Protein AF-A0A2G9UJK0-F1 (afdb_monomer)

Radius of gyration: 15.96 Å; Cα contacts (8 Å, |Δi|>4): 102; chains: 1; bounding box: 47×29×35 Å

InterPro domains:
  IPR036691 Endonuclease/exonuclease/phosphatase superfamily [G3DSA:3.60.10.10] (16-93)

Solvent-accessible surface area (backbone atoms only — not comparable to full-atom values): 6547 Å² total; per-residue (Å²): 135,84,76,79,74,55,67,73,30,66,44,39,78,85,48,83,69,45,74,63,82,54,66,70,59,54,50,40,46,75,72,58,38,41,51,40,53,47,70,78,40,52,50,35,77,84,48,70,67,65,68,43,64,66,93,60,58,45,44,74,94,51,74,56,74,49,72,56,76,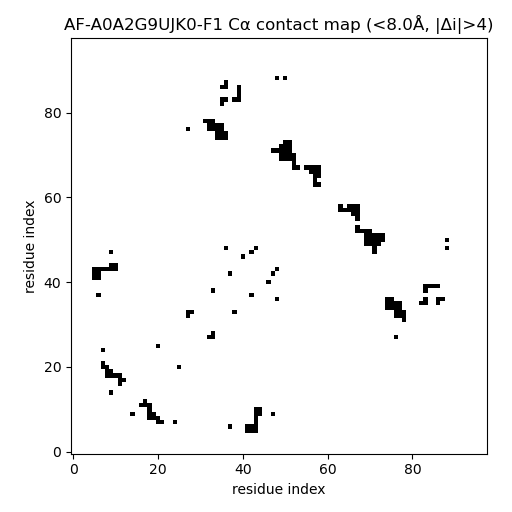72,37,63,82,76,82,57,70,48,74,75,91,77,74,73,88,78,71,80,85,87,73,97,70,81,84,73,86,130

Structure (mmCIF, N/CA/C/O backbone):
data_AF-A0A2G9UJK0-F1
#
_entry.id   AF-A0A2G9UJK0-F1
#
loop_
_atom_site.group_PDB
_atom_site.id
_atom_site.type_symbol
_atom_site.label_atom_id
_atom_site.label_alt_id
_atom_site.label_comp_id
_atom_site.label_asym_id
_atom_site.label_entity_id
_atom_site.label_seq_id
_atom_site.pdbx_PDB_ins_code
_atom_site.Cartn_x
_atom_site.Cartn_y
_atom_site.Cartn_z
_atom_site.occupancy
_atom_site.B_iso_or_equiv
_atom_site.auth_seq_id
_atom_site.auth_comp_id
_atom_site.auth_asym_id
_atom_site.auth_atom_id
_atom_site.pdbx_PDB_model_num
ATOM 1 N N . MET A 1 1 ? -21.692 2.903 -6.239 1.00 30.33 1 MET A N 1
ATOM 2 C CA . MET A 1 1 ? -21.104 2.119 -5.131 1.00 30.33 1 MET A CA 1
ATOM 3 C C . MET A 1 1 ? -19.628 1.931 -5.446 1.00 30.33 1 MET A C 1
ATOM 5 O O . MET A 1 1 ? -19.311 1.207 -6.377 1.00 30.33 1 MET A O 1
ATOM 9 N N . HIS A 1 2 ? -18.741 2.679 -4.785 1.00 26.62 2 HIS A N 1
ATOM 10 C CA . HIS A 1 2 ? -17.298 2.602 -5.033 1.00 26.62 2 HIS A CA 1
ATOM 11 C C . HIS A 1 2 ? -16.748 1.346 -4.348 1.00 26.62 2 HIS A C 1
ATOM 13 O O . HIS A 1 2 ? -16.796 1.239 -3.125 1.00 26.62 2 HIS A O 1
ATOM 19 N N . SER A 1 3 ? -16.300 0.377 -5.149 1.00 31.03 3 SER A N 1
ATOM 20 C CA . SER A 1 3 ? -15.739 -0.890 -4.674 1.00 31.03 3 SER A CA 1
ATOM 21 C C . SER A 1 3 ? -14.499 -0.621 -3.822 1.00 31.03 3 SER A C 1
ATOM 23 O O . SER A 1 3 ? -13.510 -0.080 -4.310 1.00 31.03 3 SER A O 1
ATOM 25 N N . LEU A 1 4 ? -14.548 -1.001 -2.546 1.00 38.31 4 LEU A N 1
ATOM 26 C CA . LEU A 1 4 ? -13.472 -0.808 -1.565 1.00 38.31 4 LEU A CA 1
ATOM 27 C C . LEU A 1 4 ? -12.263 -1.740 -1.794 1.00 38.31 4 LEU A C 1
ATOM 29 O O . LEU A 1 4 ? -11.314 -1.719 -1.018 1.00 38.31 4 LEU A O 1
ATOM 33 N N . THR A 1 5 ? -12.276 -2.535 -2.864 1.00 42.31 5 THR A N 1
ATOM 34 C CA . THR A 1 5 ? -11.303 -3.599 -3.154 1.00 42.31 5 THR A CA 1
ATOM 35 C C . THR A 1 5 ? -9.945 -3.111 -3.669 1.00 42.31 5 THR A C 1
ATOM 37 O O . THR A 1 5 ? -9.019 -3.905 -3.771 1.00 42.31 5 THR A O 1
ATOM 40 N N . ASN A 1 6 ? -9.784 -1.820 -3.975 1.00 45.88 6 ASN A N 1
ATOM 41 C CA . ASN A 1 6 ? -8.551 -1.293 -4.579 1.00 45.88 6 ASN A CA 1
ATOM 42 C C . ASN A 1 6 ? -7.470 -0.839 -3.584 1.00 45.88 6 ASN A C 1
ATOM 44 O O . ASN A 1 6 ? -6.453 -0.304 -4.008 1.00 45.88 6 ASN A O 1
ATOM 48 N N . ARG A 1 7 ? -7.655 -1.022 -2.272 1.00 49.72 7 ARG A N 1
ATOM 49 C CA . ARG A 1 7 ? -6.709 -0.485 -1.275 1.00 49.72 7 ARG A CA 1
ATOM 50 C C . ARG A 1 7 ? -5.465 -1.355 -1.046 1.00 49.72 7 ARG A C 1
ATOM 52 O O . ARG A 1 7 ? -4.426 -0.831 -0.652 1.00 49.72 7 ARG A O 1
ATOM 59 N N . PHE A 1 8 ? -5.535 -2.653 -1.341 1.00 48.34 8 PHE A N 1
ATOM 60 C CA . PHE A 1 8 ? -4.462 -3.609 -1.017 1.00 48.34 8 PHE A CA 1
ATOM 61 C C . PHE A 1 8 ? -3.880 -4.344 -2.225 1.00 48.34 8 PHE A C 1
ATOM 63 O O . PHE A 1 8 ? -2.872 -5.033 -2.087 1.00 48.34 8 PHE A O 1
ATOM 70 N N . ALA A 1 9 ? -4.474 -4.177 -3.405 1.00 50.44 9 ALA A N 1
ATOM 71 C CA . ALA A 1 9 ? -3.949 -4.750 -4.632 1.00 50.44 9 ALA A CA 1
ATOM 72 C C . ALA A 1 9 ? -2.876 -3.822 -5.214 1.00 50.44 9 ALA A C 1
ATOM 74 O O . ALA A 1 9 ? -3.131 -2.637 -5.432 1.00 50.44 9 ALA A O 1
ATOM 75 N N . CYS A 1 10 ? -1.692 -4.371 -5.501 1.00 54.28 10 CYS A N 1
ATOM 76 C CA . CYS A 1 10 ? -0.765 -3.752 -6.445 1.00 54.28 10 CYS A CA 1
ATOM 77 C C . CYS A 1 10 ? -1.524 -3.436 -7.746 1.00 54.28 10 CYS A C 1
ATOM 79 O O . CYS A 1 10 ? -2.459 -4.159 -8.112 1.00 54.28 10 CYS A O 1
ATOM 81 N N . ALA A 1 11 ? -1.182 -2.331 -8.411 1.00 58.75 11 ALA A N 1
ATOM 82 C CA . ALA A 1 11 ? -1.879 -1.909 -9.614 1.00 58.75 11 ALA A CA 1
ATOM 83 C C . ALA A 1 11 ? -1.887 -3.066 -10.626 1.00 58.75 11 ALA A C 1
ATOM 85 O O . ALA A 1 11 ? -0.844 -3.527 -11.074 1.00 58.75 11 ALA A O 1
ATOM 86 N N . ARG A 1 12 ? -3.086 -3.555 -10.975 1.00 58.00 12 ARG A N 1
ATOM 87 C CA . ARG A 1 12 ? -3.308 -4.764 -11.793 1.00 58.00 12 ARG A CA 1
ATOM 88 C C . ARG A 1 12 ? -2.417 -4.824 -13.047 1.00 58.00 12 ARG A C 1
ATOM 90 O O . ARG A 1 12 ? -2.010 -5.908 -13.453 1.00 58.00 12 ARG A O 1
ATOM 97 N N . ARG A 1 13 ? -2.130 -3.675 -13.666 1.00 60.69 13 ARG A N 1
ATOM 98 C CA . ARG A 1 13 ? -1.294 -3.575 -14.874 1.00 60.69 13 ARG A CA 1
ATOM 99 C C . ARG A 1 13 ? 0.173 -3.920 -14.622 1.00 60.69 13 ARG A C 1
ATOM 101 O O . ARG A 1 13 ? 0.777 -4.561 -15.473 1.00 60.69 13 ARG A O 1
ATOM 108 N N . ASP A 1 14 ? 0.693 -3.580 -13.451 1.00 63.41 14 ASP A N 1
ATOM 109 C CA . ASP A 1 14 ? 2.106 -3.752 -13.102 1.00 63.41 14 ASP A CA 1
ATOM 110 C C . ASP A 1 14 ? 2.406 -5.182 -12.616 1.00 63.41 14 ASP A C 1
ATOM 112 O O . ASP A 1 14 ? 3.554 -5.601 -12.558 1.00 63.41 14 ASP A O 1
ATOM 116 N N . HIS A 1 15 ? 1.359 -5.969 -12.341 1.00 66.44 15 HIS A N 1
ATOM 117 C CA . HIS A 1 15 ? 1.423 -7.390 -11.976 1.00 66.44 15 HIS A CA 1
ATOM 118 C C . HIS A 1 15 ? 0.863 -8.308 -13.077 1.00 66.44 15 HIS A C 1
ATOM 120 O O . HIS A 1 15 ? 0.223 -9.322 -12.799 1.00 66.44 15 HIS A O 1
ATOM 126 N N . GLY A 1 16 ? 1.029 -7.950 -14.354 1.00 64.50 16 GLY A N 1
ATOM 127 C CA . GLY A 1 16 ? 0.648 -8.829 -15.470 1.00 64.50 16 GLY A CA 1
ATOM 128 C C . GLY A 1 16 ? -0.846 -9.187 -15.520 1.00 64.50 16 GLY A C 1
ATOM 129 O O . GLY A 1 16 ? -1.207 -10.258 -16.000 1.00 64.50 16 GLY A O 1
ATOM 130 N N . ASN A 1 17 ? -1.716 -8.303 -15.024 1.00 68.12 17 ASN A N 1
ATOM 131 C CA . ASN A 1 17 ? -3.160 -8.485 -14.818 1.00 68.12 17 ASN A CA 1
ATOM 132 C C . ASN A 1 17 ? -3.591 -9.329 -13.611 1.00 68.12 17 ASN A C 1
ATOM 134 O O . ASN A 1 17 ? -4.783 -9.616 -13.464 1.00 68.12 17 ASN A O 1
ATOM 138 N N . TRP A 1 18 ? -2.671 -9.659 -12.709 1.00 63.94 18 TRP A N 1
ATOM 139 C CA . TRP A 1 18 ? -2.975 -10.406 -11.495 1.00 63.94 18 TRP A CA 1
ATOM 140 C C . TRP A 1 18 ? -3.345 -9.450 -10.361 1.00 63.94 18 TRP A C 1
ATOM 142 O O . TRP A 1 18 ? -2.753 -8.385 -10.194 1.00 63.94 18 TRP A O 1
ATOM 152 N N . MET A 1 19 ? -4.345 -9.836 -9.570 1.00 70.56 19 MET A N 1
ATOM 153 C CA . MET A 1 19 ? -4.639 -9.208 -8.284 1.00 70.56 19 MET A CA 1
ATOM 154 C C . MET A 1 19 ? -4.402 -10.247 -7.200 1.00 70.56 19 MET A C 1
ATOM 156 O O . MET A 1 19 ? -5.013 -11.314 -7.223 1.00 70.56 19 MET A O 1
ATOM 160 N N . VAL A 1 20 ? -3.511 -9.928 -6.269 1.00 73.31 20 VAL A N 1
ATOM 161 C CA . VAL A 1 20 ? -3.181 -10.795 -5.140 1.00 73.31 20 VAL A CA 1
ATOM 162 C C . VAL A 1 20 ? -3.837 -10.221 -3.893 1.00 73.31 20 VAL A C 1
ATOM 164 O O . VAL A 1 20 ? -3.592 -9.072 -3.530 1.00 73.31 20 VAL A O 1
ATOM 167 N N . GLU A 1 21 ? -4.683 -11.020 -3.246 1.00 78.19 21 GLU A N 1
ATOM 168 C CA . GLU A 1 21 ? -5.178 -10.714 -1.907 1.00 78.19 21 GLU A CA 1
ATOM 169 C C . GLU A 1 21 ? -4.207 -11.284 -0.876 1.00 78.19 21 GLU A C 1
ATOM 171 O O . GLU A 1 21 ? -4.071 -12.500 -0.742 1.00 78.19 21 GLU A O 1
ATOM 176 N N . TRP A 1 22 ? -3.545 -10.410 -0.125 1.00 81.75 22 TRP A N 1
ATOM 177 C CA . TRP A 1 22 ? -2.630 -10.828 0.929 1.00 81.75 22 TRP A CA 1
ATOM 178 C C . TRP A 1 22 ? -3.419 -11.242 2.185 1.00 81.75 22 TRP A C 1
ATOM 180 O O . TRP A 1 22 ? -4.125 -10.410 2.763 1.00 81.75 22 TRP A O 1
ATOM 190 N N . PRO A 1 23 ? -3.315 -12.500 2.665 1.00 85.81 23 PRO A N 1
ATOM 191 C CA . PRO A 1 23 ? -4.120 -12.969 3.795 1.00 85.81 23 PRO A CA 1
ATOM 192 C C . PRO A 1 23 ? -3.920 -12.139 5.067 1.00 85.81 23 PRO A C 1
ATOM 194 O O . PRO A 1 23 ? -4.886 -11.836 5.762 1.00 85.81 23 PRO A O 1
ATOM 197 N N . ALA A 1 24 ? -2.683 -11.715 5.344 1.00 84.69 24 ALA A N 1
ATOM 198 C CA . ALA A 1 24 ? -2.358 -10.907 6.517 1.00 84.69 24 ALA A CA 1
ATOM 199 C C . ALA A 1 24 ? -3.066 -9.542 6.504 1.00 84.69 24 ALA A C 1
ATOM 201 O O . ALA A 1 24 ? -3.647 -9.142 7.513 1.00 84.69 24 ALA A O 1
ATOM 202 N N . THR A 1 25 ? -3.082 -8.849 5.359 1.00 84.88 25 THR A N 1
ATOM 203 C CA . THR A 1 25 ? -3.757 -7.547 5.246 1.00 84.88 25 THR A CA 1
ATOM 204 C C . THR A 1 25 ? -5.272 -7.709 5.319 1.00 84.88 25 THR A C 1
ATOM 206 O O . THR A 1 25 ? -5.938 -6.934 5.997 1.00 84.88 25 THR A O 1
ATOM 209 N N . LYS A 1 26 ? -5.816 -8.770 4.709 1.00 87.00 26 LYS A N 1
ATOM 210 C CA . LYS A 1 26 ? -7.247 -9.102 4.771 1.00 87.00 26 LYS A CA 1
ATOM 211 C C . LYS A 1 26 ? -7.710 -9.387 6.202 1.00 87.00 26 LYS A C 1
ATOM 213 O O . LYS A 1 26 ? -8.780 -8.942 6.615 1.00 87.00 26 LYS A O 1
ATOM 218 N N . ILE A 1 27 ? -6.893 -10.101 6.977 1.00 91.12 27 ILE A N 1
ATOM 219 C CA . ILE A 1 27 ? -7.154 -10.344 8.399 1.00 91.12 27 ILE A CA 1
ATOM 220 C C . ILE A 1 27 ? -7.111 -9.024 9.177 1.00 91.12 27 ILE A C 1
ATOM 222 O O . ILE A 1 27 ? -8.039 -8.758 9.941 1.00 91.12 27 ILE A O 1
ATOM 226 N N . ALA A 1 28 ? -6.104 -8.174 8.949 1.00 89.06 28 ALA A N 1
ATOM 227 C CA . ALA A 1 28 ? -6.004 -6.870 9.607 1.00 89.06 28 ALA A CA 1
ATOM 228 C C . ALA A 1 28 ? -7.248 -6.000 9.345 1.00 89.06 28 ALA A C 1
ATOM 230 O O . ALA A 1 28 ? -7.868 -5.506 10.291 1.00 89.06 28 ALA A O 1
ATOM 231 N N . GLU A 1 29 ? -7.687 -5.898 8.088 1.00 86.81 29 GLU A N 1
ATOM 232 C CA . GLU A 1 29 ? -8.930 -5.205 7.732 1.00 86.81 29 GLU A CA 1
ATOM 233 C C . GLU A 1 29 ? -10.149 -5.798 8.445 1.00 86.81 29 GLU A C 1
ATOM 235 O O . GLU A 1 29 ? -10.956 -5.058 9.009 1.00 86.81 29 GLU A O 1
ATOM 240 N N . SER A 1 30 ? -10.275 -7.131 8.478 1.00 90.38 30 SER A N 1
ATOM 241 C CA . SER A 1 30 ? -11.401 -7.801 9.146 1.00 90.38 30 SER A CA 1
ATOM 242 C C . SER A 1 30 ? -11.454 -7.528 10.655 1.00 90.38 30 SER A C 1
ATOM 244 O O . SER A 1 30 ? -12.530 -7.520 11.250 1.00 90.38 30 SER A O 1
ATOM 246 N N . MET A 1 31 ? -10.305 -7.234 11.274 1.00 92.00 31 MET A N 1
ATOM 247 C CA . MET A 1 31 ? -10.191 -6.840 12.683 1.00 92.00 31 MET A CA 1
ATOM 248 C C . MET A 1 31 ? -10.495 -5.348 12.922 1.00 92.00 31 MET A C 1
ATOM 250 O O . MET A 1 31 ? -10.480 -4.882 14.073 1.00 92.00 31 MET A O 1
ATOM 254 N N . GLY A 1 32 ? -10.794 -4.598 11.857 1.00 90.69 32 GLY A N 1
ATOM 255 C CA . GLY A 1 32 ? -11.076 -3.164 11.881 1.00 90.69 32 GLY A CA 1
ATOM 256 C C . GLY A 1 32 ? -9.824 -2.293 11.967 1.00 90.69 32 GLY A C 1
ATOM 257 O O . GLY A 1 32 ? -9.919 -1.149 12.412 1.00 90.69 32 GLY A O 1
ATOM 258 N N . LEU A 1 33 ? -8.658 -2.830 11.598 1.00 91.56 33 LEU A N 1
ATOM 259 C CA . LEU A 1 33 ? -7.423 -2.059 11.500 1.00 91.56 33 LEU A CA 1
ATOM 260 C C . LEU A 1 33 ? -7.391 -1.287 10.179 1.00 91.56 33 LEU A C 1
ATOM 262 O O . LEU A 1 33 ? -7.743 -1.815 9.124 1.00 91.56 33 LEU A O 1
ATOM 266 N N . LYS A 1 34 ? -6.937 -0.036 10.239 1.00 90.12 34 LYS A N 1
ATOM 267 C CA . LYS A 1 34 ? -6.768 0.842 9.080 1.00 90.12 34 LYS A CA 1
ATOM 268 C C . LYS A 1 34 ? -5.285 1.029 8.785 1.00 90.12 34 LYS A C 1
ATOM 270 O O . LYS A 1 34 ? -4.506 1.300 9.694 1.00 90.12 34 LYS A O 1
ATOM 275 N N . ASP A 1 35 ? -4.907 0.885 7.519 1.00 91.06 35 ASP A N 1
ATOM 276 C CA . ASP A 1 35 ? -3.561 1.200 7.029 1.00 91.06 35 ASP A CA 1
ATOM 277 C C . ASP A 1 35 ? -3.398 2.724 6.952 1.00 91.06 35 ASP A C 1
ATOM 279 O O . ASP A 1 35 ? -4.064 3.385 6.151 1.00 91.06 35 ASP A O 1
ATOM 283 N N . SER A 1 36 ? -2.512 3.276 7.782 1.00 91.06 36 SER A N 1
ATOM 284 C CA . SER A 1 36 ? -2.284 4.724 7.870 1.00 91.06 36 SER A CA 1
ATOM 285 C C . SER A 1 36 ? -1.799 5.344 6.556 1.00 91.06 36 SER A C 1
ATOM 287 O O . SER A 1 36 ? -2.199 6.453 6.211 1.00 91.06 36 SER A O 1
ATOM 289 N N . PHE A 1 37 ? -0.988 4.626 5.775 1.00 90.00 37 PHE A N 1
ATOM 290 C CA . PHE A 1 37 ? -0.487 5.117 4.492 1.00 90.00 37 PHE A CA 1
ATOM 291 C C . PHE A 1 37 ? -1.596 5.132 3.440 1.00 90.00 37 PHE A C 1
ATOM 293 O O . PHE A 1 37 ? -1.749 6.093 2.687 1.00 90.00 37 PHE A O 1
ATOM 300 N N . ARG A 1 38 ? -2.409 4.073 3.400 1.00 89.81 38 ARG A N 1
ATOM 301 C CA . ARG A 1 38 ? -3.459 3.925 2.385 1.00 89.81 38 ARG A CA 1
ATOM 302 C C . ARG A 1 38 ? -4.721 4.733 2.696 1.00 89.81 38 ARG A C 1
ATOM 304 O O . ARG A 1 38 ? -5.522 4.965 1.793 1.00 89.81 38 ARG A O 1
ATOM 311 N N . GLU A 1 39 ? -4.884 5.194 3.936 1.00 89.69 39 GLU A N 1
ATOM 312 C CA . GLU A 1 39 ? -5.879 6.212 4.284 1.00 89.69 39 GLU A CA 1
ATOM 313 C C . GLU A 1 39 ? -5.581 7.545 3.581 1.00 89.69 39 GLU A C 1
ATOM 315 O O . GLU A 1 39 ? -6.491 8.138 3.005 1.00 89.69 39 GLU A O 1
ATOM 320 N N . LEU A 1 40 ? -4.315 7.979 3.573 1.00 89.25 40 LEU A N 1
ATOM 321 C CA . LEU A 1 40 ? -3.898 9.228 2.927 1.00 89.25 40 LEU A CA 1
ATOM 322 C C . LEU A 1 40 ? -3.684 9.088 1.416 1.00 89.25 40 LEU A C 1
ATOM 324 O O . LEU A 1 40 ? -3.984 10.013 0.665 1.00 89.25 40 LEU A O 1
ATOM 328 N N . TYR A 1 41 ? -3.204 7.929 0.962 1.00 88.81 41 TYR A N 1
ATOM 329 C CA . TYR A 1 41 ? -2.869 7.672 -0.440 1.00 88.81 41 TYR A CA 1
ATOM 330 C C . TYR A 1 41 ? -3.646 6.479 -1.010 1.00 88.81 41 TYR A C 1
ATOM 332 O O . TYR A 1 41 ? -3.048 5.442 -1.319 1.00 88.81 41 TYR A O 1
ATOM 340 N N . PRO A 1 42 ? -4.978 6.581 -1.168 1.00 85.81 42 PRO A N 1
ATOM 341 C CA . PRO A 1 42 ? -5.828 5.447 -1.527 1.00 85.81 42 PRO A CA 1
ATOM 342 C C . PRO A 1 42 ? -5.547 4.879 -2.925 1.00 85.81 42 PRO A C 1
ATOM 344 O O . PRO A 1 42 ? -5.828 3.704 -3.161 1.00 85.81 42 PRO A O 1
ATOM 347 N N . ASN A 1 43 ? -4.997 5.681 -3.846 1.00 82.62 43 ASN A N 1
ATOM 348 C CA . ASN A 1 43 ? -4.655 5.234 -5.192 1.00 82.62 43 ASN A CA 1
ATOM 349 C C . ASN A 1 43 ? -3.247 4.616 -5.235 1.00 82.62 43 ASN A C 1
ATOM 351 O O . ASN A 1 43 ? -2.236 5.318 -5.228 1.00 82.62 43 ASN A O 1
ATOM 355 N N . VAL A 1 44 ? -3.197 3.285 -5.324 1.00 77.75 44 VAL A N 1
ATOM 356 C CA . VAL A 1 44 ? -1.952 2.501 -5.391 1.00 77.75 44 VAL A CA 1
ATOM 357 C C . VAL A 1 44 ? -1.132 2.814 -6.646 1.00 77.75 44 VAL A C 1
ATOM 359 O O . VAL A 1 44 ? 0.089 2.737 -6.601 1.00 77.75 44 VAL A O 1
ATOM 362 N N . THR A 1 45 ? -1.780 3.181 -7.754 1.00 79.81 45 THR A N 1
ATOM 363 C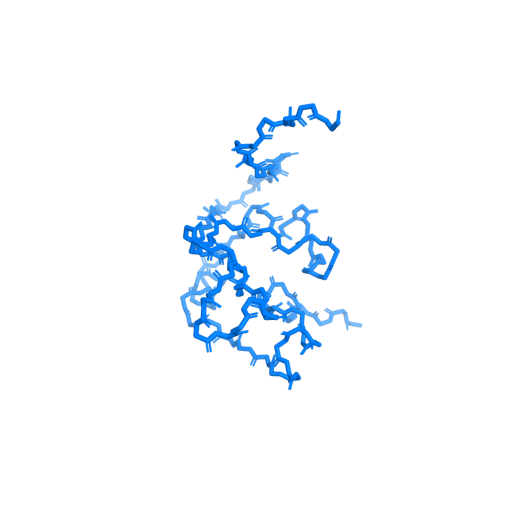 CA . THR A 1 45 ? -1.097 3.470 -9.023 1.00 79.81 45 THR A CA 1
ATOM 364 C C . THR A 1 45 ? -0.416 4.838 -9.011 1.00 79.81 45 THR A C 1
ATOM 366 O O . THR A 1 45 ? 0.631 5.002 -9.625 1.00 79.81 45 THR A O 1
ATOM 369 N N . GLU A 1 46 ? -0.984 5.819 -8.307 1.00 81.00 46 GLU A N 1
ATOM 370 C CA . GLU A 1 46 ? -0.369 7.147 -8.161 1.00 81.00 46 GLU A CA 1
ATOM 371 C C . GLU A 1 46 ? 0.736 7.135 -7.107 1.00 81.00 46 GLU A C 1
ATOM 373 O O . GLU A 1 46 ? 1.811 7.693 -7.314 1.00 81.00 46 GLU A O 1
ATOM 378 N N . VAL A 1 47 ? 0.473 6.486 -5.968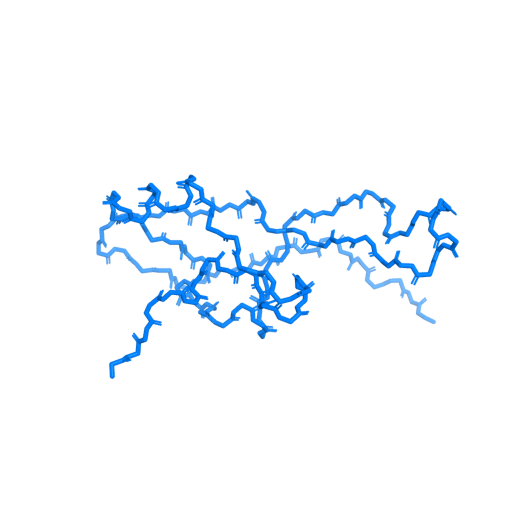 1.00 84.12 47 VAL A N 1
ATOM 379 C CA . VAL A 1 47 ? 1.405 6.433 -4.843 1.00 84.12 47 VAL A CA 1
ATOM 380 C C . VAL A 1 47 ? 1.518 4.984 -4.348 1.00 84.12 47 VAL A C 1
ATOM 382 O O . VAL A 1 47 ? 0.792 4.558 -3.437 1.00 84.12 47 VAL A O 1
ATOM 385 N N . PRO A 1 48 ? 2.444 4.195 -4.924 1.00 80.25 48 PRO A N 1
ATOM 386 C CA . PRO A 1 48 ? 2.576 2.779 -4.587 1.00 80.25 48 PRO A CA 1
ATOM 387 C C . PRO A 1 48 ? 3.072 2.567 -3.155 1.00 80.25 48 PRO A C 1
ATOM 389 O O . PRO A 1 48 ? 2.538 1.718 -2.437 1.00 80.25 48 PRO A O 1
ATOM 392 N N . GLY A 1 49 ? 4.012 3.405 -2.703 1.00 82.19 49 GLY A N 1
ATOM 393 C CA . GLY A 1 49 ? 4.512 3.386 -1.329 1.00 82.19 49 GLY A CA 1
ATOM 394 C C . GLY A 1 49 ? 5.566 2.314 -1.054 1.00 82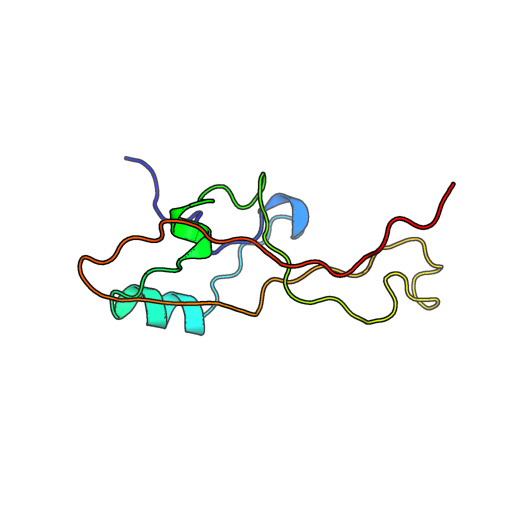.19 49 GLY A C 1
ATOM 395 O O . GLY A 1 49 ? 5.538 1.738 0.022 1.00 82.19 49 GLY A O 1
ATOM 396 N N . TYR A 1 50 ? 6.483 2.046 -1.987 1.00 84.75 50 TYR A N 1
ATOM 397 C CA . TYR A 1 50 ? 7.517 1.009 -1.850 1.00 84.75 50 TYR A CA 1
ATOM 398 C C . TYR A 1 50 ? 8.391 1.173 -0.600 1.00 84.75 50 TYR A C 1
ATOM 400 O O . TYR A 1 50 ? 9.006 2.221 -0.410 1.00 84.75 50 TYR A O 1
ATOM 408 N N . THR A 1 51 ? 8.478 0.154 0.243 1.00 82.06 51 THR A N 1
ATOM 409 C CA . THR A 1 51 ? 9.295 0.172 1.470 1.00 82.06 51 THR A CA 1
ATOM 410 C C . THR A 1 51 ? 10.486 -0.769 1.395 1.00 82.06 51 THR A C 1
ATOM 412 O O . THR A 1 51 ? 11.421 -0.624 2.177 1.00 82.06 51 THR A O 1
ATOM 415 N N . TRP A 1 52 ? 10.492 -1.673 0.417 1.00 78.25 52 TRP A N 1
ATOM 416 C CA . TRP A 1 52 ? 11.540 -2.657 0.251 1.00 78.25 52 TRP A CA 1
ATOM 417 C C . TRP A 1 52 ? 11.962 -2.782 -1.211 1.00 78.25 52 TRP A C 1
ATOM 419 O O . TRP A 1 52 ? 11.136 -2.797 -2.126 1.00 78.25 52 TRP A O 1
ATOM 429 N N . SER A 1 53 ? 13.272 -2.890 -1.403 1.00 70.00 53 SER A N 1
ATOM 430 C CA . SER A 1 53 ? 13.887 -3.344 -2.641 1.00 70.00 53 SER A CA 1
ATOM 431 C C . SER A 1 53 ? 15.099 -4.194 -2.300 1.00 70.00 53 SER A C 1
ATOM 433 O O . SER A 1 53 ? 15.735 -4.009 -1.256 1.00 70.00 53 SER A O 1
ATOM 435 N N . THR A 1 54 ? 15.481 -5.073 -3.214 1.00 67.19 54 THR A N 1
ATOM 4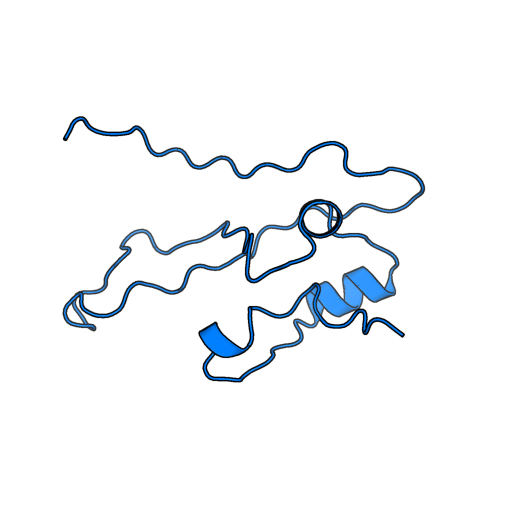36 C CA . THR A 1 54 ? 16.806 -5.685 -3.182 1.00 67.19 54 THR A CA 1
ATOM 437 C C . THR A 1 54 ? 17.889 -4.597 -3.296 1.00 67.19 54 THR A C 1
ATOM 439 O O . THR A 1 54 ? 17.655 -3.497 -3.811 1.00 67.19 54 THR A O 1
ATOM 442 N N . VAL A 1 55 ? 19.083 -4.873 -2.754 1.00 68.31 55 VAL A N 1
ATOM 443 C CA . VAL A 1 55 ? 20.220 -3.925 -2.767 1.00 68.31 55 VAL A CA 1
ATOM 444 C C . VAL A 1 55 ? 20.627 -3.579 -4.203 1.00 68.31 55 VAL A C 1
ATOM 446 O O . VAL A 1 55 ? 20.949 -2.432 -4.511 1.00 68.31 55 VAL A O 1
ATOM 449 N N . ASN A 1 56 ? 20.570 -4.568 -5.092 1.00 68.62 56 ASN A N 1
ATOM 450 C CA . ASN A 1 56 ? 20.860 -4.398 -6.505 1.00 68.62 56 ASN A CA 1
ATOM 451 C C . ASN A 1 56 ? 19.555 -4.120 -7.238 1.00 68.62 56 ASN A C 1
ATOM 453 O O . ASN A 1 56 ? 18.744 -5.018 -7.357 1.00 68.62 56 ASN A O 1
ATOM 457 N N . LYS A 1 57 ? 19.361 -2.910 -7.769 1.00 68.06 57 LYS A N 1
ATOM 458 C CA . LYS A 1 57 ? 18.141 -2.551 -8.525 1.00 68.06 57 LYS A CA 1
ATOM 459 C C . LYS A 1 57 ? 18.010 -3.270 -9.872 1.00 68.06 57 LYS A C 1
ATOM 461 O O . LYS A 1 57 ? 16.948 -3.233 -10.482 1.00 68.06 57 LYS A O 1
ATOM 466 N N . TYR A 1 58 ? 19.099 -3.872 -10.334 1.00 73.31 58 TYR A N 1
ATOM 467 C CA . TYR A 1 58 ? 19.191 -4.612 -11.579 1.00 73.31 58 TYR A CA 1
ATOM 468 C C . TYR A 1 58 ? 20.076 -5.827 -11.340 1.00 73.31 58 TYR A C 1
ATOM 470 O O . TYR A 1 58 ? 21.152 -5.707 -10.745 1.00 73.31 58 TYR A O 1
ATOM 478 N N . LEU A 1 59 ? 19.630 -6.985 -11.811 1.00 74.19 59 LEU A N 1
ATOM 479 C CA . LEU A 1 59 ? 20.387 -8.222 -11.718 1.00 74.19 59 LEU A CA 1
ATOM 480 C C . LEU A 1 59 ? 21.098 -8.515 -13.036 1.00 74.19 59 LEU A C 1
ATOM 482 O O . LEU A 1 59 ? 20.548 -8.322 -14.123 1.00 74.19 59 LEU A O 1
ATOM 486 N N . GLN A 1 60 ? 22.324 -9.026 -12.925 1.00 76.44 60 GLN A N 1
ATOM 487 C CA . GLN A 1 60 ? 23.107 -9.461 -14.078 1.00 76.44 60 GLN A CA 1
ATOM 488 C C . GLN A 1 60 ? 22.444 -10.639 -14.803 1.00 76.44 60 GLN A C 1
ATOM 490 O O . GLN A 1 60 ? 22.491 -10.701 -16.028 1.00 76.44 60 GLN A O 1
ATOM 495 N N . ASP A 1 61 ? 21.751 -11.505 -14.059 1.00 79.19 61 ASP A N 1
ATOM 496 C CA . ASP A 1 61 ? 20.977 -12.632 -14.594 1.00 79.19 61 ASP A CA 1
ATOM 497 C C . ASP A 1 61 ? 19.821 -12.185 -15.506 1.00 79.19 61 ASP A C 1
ATOM 499 O O . ASP A 1 61 ? 19.334 -12.970 -16.317 1.00 79.19 61 ASP A O 1
ATOM 503 N N . TRP A 1 62 ? 19.389 -10.922 -15.401 1.00 73.88 62 TRP A N 1
ATOM 504 C CA . TRP A 1 62 ? 18.380 -10.299 -16.268 1.00 73.88 62 TRP A CA 1
ATOM 505 C C . TRP A 1 62 ? 18.992 -9.300 -17.251 1.00 73.88 62 TRP A C 1
ATOM 507 O O . TRP A 1 62 ? 18.311 -8.385 -17.719 1.00 73.88 62 TRP A O 1
ATOM 517 N N . GLU A 1 63 ? 20.292 -9.441 -17.527 1.00 80.81 63 GLU A N 1
ATOM 518 C CA . GLU A 1 63 ? 21.064 -8.576 -18.426 1.00 80.81 63 GLU A CA 1
ATOM 519 C C . GLU A 1 63 ? 20.953 -7.081 -18.080 1.00 80.81 63 GLU A C 1
ATOM 521 O O . GLU A 1 63 ? 21.142 -6.223 -18.937 1.00 80.81 63 GLU A O 1
ATOM 526 N N . PHE A 1 64 ? 20.622 -6.753 -16.826 1.00 77.00 64 PHE A N 1
ATOM 527 C CA . PHE A 1 64 ? 20.295 -5.395 -16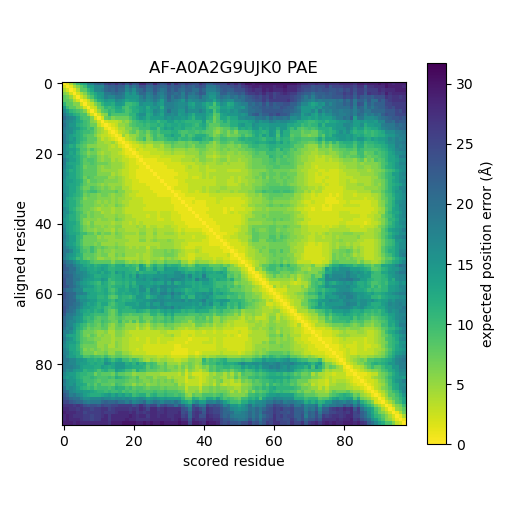.380 1.00 77.00 64 PHE A CA 1
ATOM 528 C C . PHE A 1 64 ? 19.129 -4.722 -17.136 1.00 77.00 64 PHE A C 1
ATOM 530 O O . PHE A 1 64 ? 18.935 -3.514 -17.020 1.00 77.00 64 PHE A O 1
ATOM 537 N N . ASN A 1 65 ? 18.324 -5.488 -17.878 1.00 74.69 65 ASN A N 1
ATOM 538 C CA . ASN A 1 65 ? 17.222 -4.972 -18.693 1.00 74.69 65 ASN A CA 1
ATOM 539 C C . ASN A 1 65 ? 15.903 -4.868 -17.920 1.00 74.69 65 ASN A C 1
ATOM 541 O O . ASN A 1 65 ? 15.020 -4.096 -18.296 1.00 74.69 65 ASN A O 1
ATOM 545 N N . ILE A 1 66 ? 15.756 -5.647 -16.847 1.00 71.88 66 ILE A N 1
ATOM 546 C CA . ILE A 1 66 ? 14.544 -5.684 -16.029 1.00 71.88 66 ILE A CA 1
ATOM 547 C C . ILE A 1 66 ? 14.886 -5.103 -14.653 1.00 71.88 66 ILE A C 1
ATOM 549 O O . ILE A 1 66 ? 15.770 -5.641 -13.978 1.00 71.88 66 ILE A O 1
ATOM 553 N N . PRO A 1 67 ? 14.239 -4.001 -14.235 1.00 71.94 67 PRO A N 1
ATOM 554 C CA . PRO A 1 67 ? 14.407 -3.488 -12.887 1.00 71.94 67 PRO A CA 1
ATOM 555 C C . PRO A 1 67 ? 13.772 -4.447 -11.880 1.00 71.94 67 PRO A C 1
ATOM 557 O O . PRO A 1 67 ? 12.722 -5.039 -12.132 1.00 71.94 67 PRO A O 1
ATOM 560 N N . GLU A 1 68 ? 14.400 -4.556 -10.718 1.00 74.56 68 GLU A N 1
ATOM 561 C CA . GLU A 1 68 ? 13.888 -5.362 -9.618 1.00 74.56 68 GLU A CA 1
ATOM 562 C C . GLU A 1 68 ? 12.516 -4.855 -9.148 1.00 74.56 68 GLU A C 1
ATOM 564 O O . GLU A 1 68 ? 12.354 -3.640 -8.929 1.00 74.56 68 GLU A O 1
ATOM 569 N N . PRO A 1 69 ? 11.539 -5.765 -8.959 1.00 73.25 69 PRO A N 1
ATOM 570 C CA . PRO A 1 69 ? 10.240 -5.421 -8.405 1.00 73.25 69 PRO A CA 1
ATOM 571 C C . PRO A 1 69 ? 10.390 -4.645 -7.097 1.00 73.25 69 PRO A C 1
ATOM 573 O O . PRO A 1 69 ? 11.215 -4.964 -6.242 1.00 73.25 69 PRO A O 1
ATOM 576 N N . GLN A 1 70 ? 9.605 -3.582 -6.967 1.00 78.25 70 GLN A N 1
ATOM 577 C CA . GLN A 1 70 ? 9.581 -2.765 -5.764 1.00 78.25 70 GLN A CA 1
ATOM 578 C C . GLN A 1 70 ? 8.371 -3.174 -4.931 1.00 78.25 70 GLN A C 1
ATOM 580 O O . GLN A 1 70 ? 7.243 -3.149 -5.426 1.00 78.25 70 GLN A O 1
ATOM 585 N N . ASP A 1 71 ? 8.594 -3.498 -3.661 1.00 79.75 71 ASP A N 1
ATOM 586 C CA . ASP A 1 71 ? 7.547 -4.011 -2.785 1.00 79.75 71 ASP A CA 1
ATOM 587 C C . ASP A 1 71 ? 7.224 -3.037 -1.651 1.00 79.75 71 ASP A C 1
ATOM 589 O O . ASP A 1 71 ? 8.051 -2.246 -1.188 1.00 79.75 71 ASP A O 1
ATOM 593 N N . ARG A 1 72 ? 5.982 -3.106 -1.168 1.00 86.56 72 ARG A N 1
ATOM 594 C C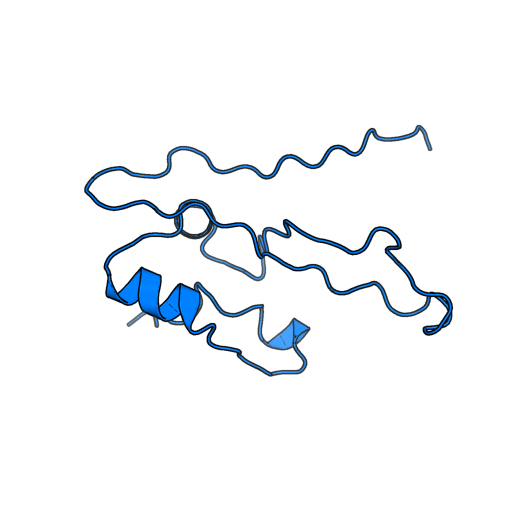A . ARG A 1 72 ? 5.553 -2.471 0.082 1.00 86.56 72 ARG A CA 1
ATOM 595 C C . ARG A 1 72 ? 5.175 -3.564 1.066 1.00 86.56 72 ARG A C 1
ATOM 597 O O . ARG A 1 72 ? 4.063 -4.084 0.998 1.00 86.56 72 ARG A O 1
ATOM 604 N N . ILE A 1 73 ? 6.100 -3.898 1.958 1.00 86.06 73 ILE A N 1
ATOM 605 C CA . ILE A 1 73 ? 5.920 -4.946 2.976 1.00 86.06 73 ILE A CA 1
ATOM 606 C C . ILE A 1 73 ? 5.907 -4.399 4.407 1.00 86.06 73 ILE A C 1
ATOM 608 O O . ILE A 1 73 ? 5.582 -5.135 5.336 1.00 86.06 73 ILE A O 1
ATOM 612 N N . ASP A 1 74 ? 6.183 -3.107 4.583 1.00 87.19 74 ASP A N 1
ATOM 613 C CA . ASP A 1 74 ? 6.139 -2.430 5.876 1.00 87.19 74 ASP A CA 1
ATOM 614 C C . ASP A 1 74 ? 4.847 -1.615 5.988 1.00 87.19 74 ASP A C 1
ATOM 616 O O . ASP A 1 74 ? 4.537 -0.770 5.142 1.00 87.19 74 ASP A O 1
ATOM 620 N N . PHE A 1 75 ? 4.074 -1.873 7.044 1.00 88.50 75 PHE A N 1
ATOM 621 C CA . PHE A 1 75 ? 2.760 -1.269 7.255 1.00 88.50 75 PHE A CA 1
ATOM 622 C C . PHE A 1 75 ? 2.616 -0.783 8.693 1.00 88.50 75 PHE A C 1
ATOM 624 O O . PHE A 1 75 ? 3.024 -1.461 9.634 1.00 88.50 75 PHE A O 1
ATOM 631 N N . ILE A 1 76 ? 1.949 0.358 8.863 1.00 90.50 76 ILE A N 1
ATOM 632 C CA . ILE A 1 76 ? 1.522 0.857 10.170 1.00 90.50 76 ILE A CA 1
ATOM 633 C C . ILE A 1 76 ? -0.002 0.855 10.183 1.00 90.50 76 ILE A C 1
ATOM 635 O O . ILE A 1 76 ? -0.642 1.653 9.488 1.00 90.50 76 ILE A O 1
ATOM 639 N N . TYR A 1 77 ? -0.559 -0.054 10.980 1.00 91.19 77 TYR A N 1
ATOM 640 C CA . TYR A 1 77 ? -1.990 -0.192 11.203 1.00 91.19 77 TYR A CA 1
ATOM 641 C C . TYR A 1 77 ? -2.404 0.459 12.519 1.00 91.19 77 TYR A C 1
ATOM 643 O O . TYR A 1 77 ? -1.706 0.331 13.522 1.00 91.19 77 TYR A O 1
ATOM 651 N N . TYR A 1 78 ? -3.570 1.095 12.533 1.00 91.62 78 TYR A N 1
ATOM 652 C CA . TYR A 1 78 ? -4.152 1.670 13.744 1.00 91.62 78 TYR A CA 1
ATOM 653 C C . TYR A 1 78 ? -5.656 1.355 13.831 1.00 91.62 78 TYR A C 1
ATOM 655 O O . TYR A 1 78 ? -6.273 0.925 12.850 1.00 91.62 78 TYR A O 1
ATOM 663 N N . LYS A 1 79 ? -6.258 1.526 15.014 1.00 90.56 79 LYS A N 1
ATOM 664 C CA . LYS A 1 79 ? -7.681 1.249 15.270 1.00 90.56 79 LYS A CA 1
ATOM 665 C C . LYS A 1 79 ? -8.269 2.302 16.201 1.00 90.56 79 LYS A C 1
ATOM 667 O O . LYS A 1 79 ? -7.663 2.633 17.208 1.00 90.56 79 LYS A O 1
ATOM 672 N N . GLY A 1 80 ? -9.483 2.758 15.903 1.00 87.44 80 GLY A N 1
ATOM 673 C CA . GLY A 1 80 ? -10.201 3.748 16.708 1.00 87.44 80 GLY A CA 1
ATOM 674 C C . GLY A 1 80 ? -10.602 4.980 15.898 1.00 87.44 80 GLY A C 1
ATOM 675 O O . GLY A 1 80 ? -10.734 4.911 14.673 1.00 87.44 80 GLY A O 1
ATOM 676 N N . TYR A 1 81 ? -10.818 6.089 16.607 1.00 82.62 81 TYR A N 1
ATOM 677 C CA . TYR A 1 81 ? -11.197 7.396 16.043 1.00 82.62 81 TYR A CA 1
ATOM 678 C C . TYR A 1 81 ? -9.994 8.272 15.680 1.00 82.62 81 TYR A C 1
ATOM 680 O O . TYR A 1 81 ? -10.148 9.439 15.334 1.00 82.62 81 TYR A O 1
ATOM 688 N N . GLU A 1 82 ? -8.792 7.722 15.798 1.00 80.19 82 GLU A N 1
ATOM 689 C CA . GLU A 1 82 ? -7.577 8.362 15.321 1.00 80.19 82 GLU A CA 1
ATOM 690 C C . GLU A 1 82 ? -7.611 8.425 13.789 1.00 80.19 82 GLU A C 1
ATOM 692 O O . GLU A 1 82 ? -8.234 7.590 13.131 1.00 80.19 82 GLU A O 1
ATOM 697 N N . HIS A 1 83 ? -6.962 9.436 13.227 1.00 81.81 83 HIS A N 1
ATOM 698 C CA . HIS A 1 83 ? -6.847 9.626 11.788 1.00 81.81 83 HIS A CA 1
ATOM 699 C C . HIS A 1 83 ? -5.393 9.897 11.452 1.00 81.81 83 HIS A C 1
ATOM 701 O O . HIS A 1 83 ? -4.718 10.651 12.161 1.00 81.81 83 HIS A O 1
ATOM 707 N N . CYS A 1 84 ? -4.902 9.296 10.371 1.00 84.31 84 CYS A N 1
ATOM 708 C CA . CYS A 1 84 ? -3.567 9.609 9.904 1.00 84.31 84 CYS A CA 1
ATOM 709 C C . CYS A 1 84 ? -3.526 11.064 9.414 1.00 84.31 84 CYS A C 1
ATOM 711 O O . CYS A 1 84 ? -4.264 11.442 8.510 1.00 84.31 84 CYS A O 1
ATOM 713 N N . ILE A 1 85 ? -2.675 11.889 10.029 1.00 88.31 85 ILE A N 1
ATOM 714 C CA . ILE A 1 85 ? -2.486 13.297 9.637 1.00 88.31 85 ILE A CA 1
ATOM 715 C C . ILE A 1 85 ? -1.398 13.401 8.562 1.00 88.31 85 ILE A C 1
ATOM 717 O O . ILE A 1 85 ? -1.454 14.263 7.688 1.00 88.31 85 ILE A O 1
ATOM 721 N N . ASN A 1 86 ? -0.391 12.525 8.633 1.00 86.62 86 ASN A N 1
ATOM 722 C CA . ASN A 1 86 ? 0.715 12.483 7.690 1.00 86.62 86 ASN A CA 1
ATOM 723 C C . ASN A 1 86 ? 1.351 11.084 7.649 1.00 86.62 86 ASN A C 1
ATOM 725 O O . ASN A 1 86 ? 1.515 10.454 8.693 1.00 86.62 86 ASN A O 1
ATOM 729 N N . SER A 1 87 ? 1.747 10.621 6.463 1.00 85.06 87 SER A N 1
ATOM 730 C CA . SER A 1 87 ? 2.406 9.326 6.269 1.00 85.06 87 SER A CA 1
ATOM 731 C C . SER A 1 87 ? 3.386 9.406 5.104 1.00 85.06 87 SER A C 1
ATOM 733 O O . SER A 1 87 ? 3.034 9.169 3.956 1.00 85.06 87 SER A O 1
ATOM 735 N N . ASN A 1 88 ? 4.634 9.773 5.386 1.00 83.31 88 ASN A N 1
ATOM 736 C CA . ASN A 1 88 ? 5.665 9.858 4.354 1.00 83.31 88 ASN A CA 1
ATOM 737 C C . ASN A 1 88 ? 6.595 8.659 4.422 1.00 83.31 88 ASN A C 1
ATOM 739 O O . ASN A 1 88 ? 6.954 8.187 5.500 1.00 83.31 88 ASN A O 1
ATOM 743 N N . ARG A 1 89 ? 7.062 8.229 3.252 1.00 78.19 89 ARG A N 1
ATOM 744 C CA . ARG A 1 89 ? 8.237 7.370 3.184 1.00 78.19 89 ARG A CA 1
ATOM 745 C C . ARG A 1 89 ? 9.488 8.214 3.318 1.00 78.19 89 ARG A C 1
ATOM 747 O O . ARG A 1 89 ? 9.636 9.224 2.637 1.00 78.19 89 ARG A O 1
ATOM 754 N N . PH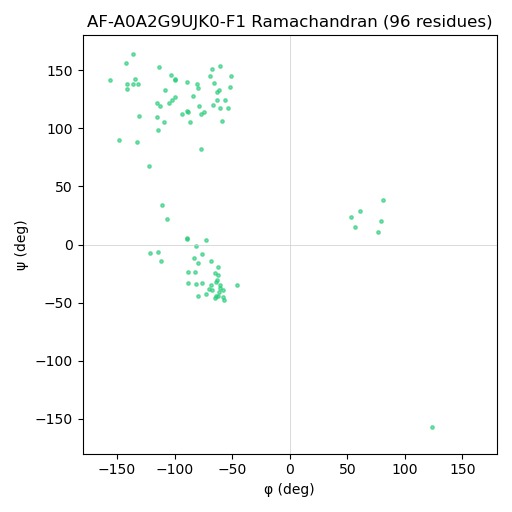E A 1 90 ? 10.412 7.743 4.138 1.00 68.00 90 PHE A N 1
ATOM 755 C CA . PHE A 1 90 ? 11.767 8.257 4.143 1.00 68.00 90 PHE A CA 1
ATOM 756 C C . PHE A 1 90 ? 12.591 7.457 3.130 1.00 68.00 90 PHE A C 1
ATOM 758 O O . PHE A 1 90 ? 12.767 6.252 3.293 1.00 68.00 90 PHE A O 1
ATOM 765 N N . HIS A 1 91 ? 13.065 8.109 2.067 1.00 59.94 91 HIS A N 1
ATOM 766 C CA . HIS A 1 91 ? 14.023 7.513 1.139 1.00 59.94 91 HIS A CA 1
ATOM 767 C C . HIS A 1 91 ? 15.374 8.207 1.334 1.00 59.94 91 HIS A C 1
ATOM 769 O O . HIS A 1 91 ? 15.523 9.356 0.919 1.00 59.94 91 HIS A O 1
ATOM 775 N N . PRO A 1 92 ? 16.359 7.561 1.982 1.00 50.72 92 PRO A N 1
ATOM 776 C CA . PRO A 1 92 ? 17.697 8.113 2.085 1.00 50.72 92 PRO A CA 1
ATOM 777 C C . PRO A 1 92 ? 18.409 7.902 0.746 1.00 50.72 92 PRO A C 1
ATOM 779 O O . PRO A 1 92 ? 19.157 6.946 0.579 1.00 50.72 92 PRO A O 1
ATOM 782 N N . TYR A 1 93 ? 18.165 8.772 -0.232 1.00 47.62 93 TYR A N 1
ATOM 783 C CA . TYR A 1 93 ? 19.088 8.921 -1.352 1.00 47.62 93 TYR A CA 1
ATOM 784 C C . TYR A 1 93 ? 19.382 10.398 -1.567 1.00 47.62 93 TYR A C 1
ATOM 786 O O . TYR A 1 93 ? 18.518 11.191 -1.930 1.00 47.62 93 TYR A O 1
ATOM 794 N N . ILE A 1 94 ? 20.628 10.732 -1.247 1.00 46.91 94 ILE A N 1
ATOM 795 C CA . ILE A 1 94 ? 21.296 11.996 -1.508 1.00 46.91 94 ILE A CA 1
ATOM 796 C C . ILE A 1 94 ? 21.364 12.128 -3.029 1.00 46.91 94 ILE A C 1
ATOM 798 O O . ILE A 1 94 ? 21.870 11.222 -3.694 1.00 46.91 94 ILE A O 1
ATOM 802 N N . GLU A 1 95 ? 20.842 13.218 -3.584 1.00 43.44 95 GLU A N 1
ATOM 803 C CA . GLU A 1 95 ? 21.136 13.570 -4.970 1.00 43.44 95 GLU A CA 1
ATOM 804 C C . GLU A 1 95 ? 22.656 13.744 -5.090 1.00 43.44 95 GLU A C 1
ATOM 806 O O . GLU A 1 95 ? 23.236 14.689 -4.555 1.00 43.44 95 GLU A O 1
ATOM 811 N N . GLY A 1 96 ? 23.332 12.781 -5.718 1.00 41.69 96 GLY A N 1
ATOM 812 C CA . GLY A 1 96 ? 24.681 13.015 -6.215 1.00 41.69 96 GLY A CA 1
ATOM 813 C C . GLY A 1 96 ? 24.595 14.052 -7.339 1.00 41.69 96 GLY A C 1
ATOM 814 O O . GLY A 1 96 ? 23.646 13.985 -8.123 1.00 41.69 96 GLY A O 1
ATOM 815 N N . PRO A 1 97 ? 25.527 15.017 -7.422 1.00 48.59 97 PRO A N 1
ATOM 816 C CA . PRO A 1 97 ? 25.490 16.016 -8.480 1.00 48.59 97 PRO A CA 1
ATOM 817 C C . PRO A 1 97 ? 25.655 15.323 -9.839 1.00 48.59 97 PRO A C 1
ATOM 819 O O . PRO A 1 97 ? 26.533 14.469 -9.995 1.00 48.59 97 PRO A O 1
ATOM 822 N N . GLY A 1 98 ? 24.766 15.665 -10.775 1.00 41.25 98 GLY A N 1
ATOM 823 C CA . GLY A 1 98 ? 24.869 15.301 -12.191 1.00 41.25 98 GLY A CA 1
ATOM 824 C C . GLY A 1 98 ? 25.927 16.097 -12.940 1.00 41.25 98 GLY A C 1
ATOM 825 O O . GLY A 1 98 ? 26.431 17.102 -12.385 1.00 41.25 98 GLY A O 1
#

Secondary structure (DSSP, 8-state):
---GGGSSSPPTTTTTT--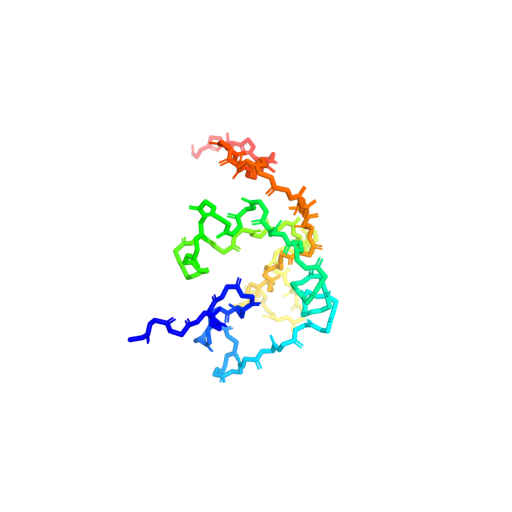---HHHHHHHHTT-EEHHHHH---TTT-----B--SSSB-GGGTTTSBPPPB-----EE-SS---S-------------

pLDDT: mean 73.64, std 16.5, range [26.62, 92.0]

Organism: Teladorsagia circumcincta (NCBI:txid45464)

Sequence (98 aa):
MHSLTNRFACARRDHGNWMVEWPATKIAESMGLKDSFRELYPNVTEVPGYTWSTVNKYLQDWEFNIPEPQDRIDFIYYKGYEHCINSNRFHPYIEGPG

Foldseek 3Di:
DDDLPQQPFQDCVVVVNDTDDDVVVVVCVVVVKDWQVCLVVVHCVVCVPFPDDDPDQADVVNVSPDGTDGDDPDTDIDHDPDHRPDDDDDDPDDPDDD

Mean predicted aligned error: 9.91 Å